Protein AF-A0A527GGY1-F1 (afdb_monomer_lite)

Structure (mmCIF, N/CA/C/O backbone):
data_AF-A0A527GGY1-F1
#
_entry.id   AF-A0A527GGY1-F1
#
loop_
_atom_site.group_PDB
_atom_site.id
_atom_site.type_symbol
_atom_site.label_atom_id
_atom_site.label_alt_id
_atom_site.label_comp_id
_atom_site.label_asym_id
_atom_site.label_entity_id
_atom_site.label_seq_id
_atom_site.pdbx_PDB_ins_code
_atom_site.Cartn_x
_atom_site.Cartn_y
_atom_site.Cartn_z
_atom_site.occupancy
_atom_site.B_iso_or_equiv
_atom_site.auth_seq_id
_atom_site.auth_comp_id
_atom_site.auth_asym_id
_atom_site.auth_atom_id
_atom_site.pdbx_PDB_model_num
ATOM 1 N N . THR A 1 1 ? 13.654 11.533 -4.127 1.00 50.50 1 THR A N 1
ATOM 2 C CA . THR A 1 1 ? 12.744 10.419 -4.472 1.00 50.50 1 THR A CA 1
ATOM 3 C C . THR A 1 1 ? 12.647 10.321 -5.977 1.00 50.50 1 THR A C 1
ATOM 5 O O . THR A 1 1 ? 12.666 11.374 -6.610 1.00 50.50 1 THR A O 1
ATOM 8 N N . PRO A 1 2 ? 12.603 9.118 -6.576 1.00 55.38 2 PRO A N 1
ATOM 9 C CA . PRO A 1 2 ? 12.300 9.007 -7.998 1.00 55.38 2 PRO A CA 1
ATOM 10 C C . PRO A 1 2 ? 10.951 9.693 -8.249 1.00 55.38 2 PRO A C 1
ATOM 12 O O . PRO A 1 2 ? 9.920 9.290 -7.719 1.00 55.38 2 PRO A O 1
ATOM 15 N N . TYR A 1 3 ? 10.987 10.814 -8.966 1.00 61.59 3 TYR A N 1
ATOM 16 C CA . TYR A 1 3 ? 9.805 11.589 -9.314 1.00 61.59 3 TYR A CA 1
ATOM 17 C C . TYR A 1 3 ? 9.214 10.984 -10.582 1.00 61.59 3 TYR A C 1
ATOM 19 O O . TYR A 1 3 ? 9.855 11.003 -11.633 1.00 61.59 3 TYR A O 1
ATOM 27 N N . TRP A 1 4 ? 8.005 10.430 -10.477 1.00 75.44 4 TRP A N 1
ATOM 28 C CA . TRP A 1 4 ? 7.288 9.872 -11.617 1.00 75.44 4 TRP A CA 1
ATOM 29 C C . TRP A 1 4 ? 6.178 10.841 -12.050 1.00 75.44 4 TRP A C 1
ATOM 31 O O . TRP A 1 4 ? 5.073 10.793 -11.506 1.00 75.44 4 TRP A O 1
ATOM 41 N N . PRO A 1 5 ? 6.430 11.741 -13.023 1.00 71.88 5 PRO A N 1
ATOM 42 C CA . PRO A 1 5 ? 5.523 12.849 -13.346 1.00 71.88 5 PRO A CA 1
ATOM 43 C C . PRO A 1 5 ? 4.139 12.408 -13.837 1.00 71.88 5 PRO A C 1
ATOM 45 O O . PRO A 1 5 ? 3.214 13.212 -13.871 1.00 71.88 5 PRO A O 1
ATOM 48 N N . LYS A 1 6 ? 3.985 11.138 -14.230 1.00 84.62 6 LYS A N 1
ATOM 49 C CA . LYS A 1 6 ? 2.724 10.569 -14.715 1.00 84.62 6 LYS A CA 1
ATOM 50 C C . LYS A 1 6 ? 2.261 9.375 -13.877 1.00 84.62 6 LYS A C 1
ATOM 52 O O . LYS A 1 6 ? 1.746 8.408 -14.433 1.00 84.62 6 LYS A O 1
ATOM 57 N N . ALA A 1 7 ? 2.469 9.412 -12.557 1.00 85.94 7 ALA A N 1
ATOM 58 C CA . ALA A 1 7 ? 2.110 8.306 -11.656 1.00 85.94 7 ALA A CA 1
ATOM 59 C C . ALA A 1 7 ? 0.633 7.902 -11.782 1.00 85.94 7 ALA A C 1
ATOM 61 O O . ALA A 1 7 ? 0.321 6.719 -11.806 1.00 85.94 7 ALA A O 1
ATOM 62 N N . SER A 1 8 ? -0.257 8.874 -11.984 1.00 87.88 8 SER A N 1
ATOM 63 C CA . SER A 1 8 ? -1.691 8.648 -12.198 1.00 87.88 8 SER A CA 1
ATOM 64 C C . SER A 1 8 ? -2.052 7.935 -13.507 1.00 87.88 8 SER A C 1
ATOM 66 O O . SER A 1 8 ? -3.180 7.484 -13.642 1.00 87.88 8 SER A O 1
ATOM 68 N N . SER A 1 9 ? -1.134 7.849 -14.477 1.00 91.56 9 SER A N 1
ATOM 69 C CA . SER A 1 9 ? -1.358 7.135 -15.747 1.00 91.56 9 SER A CA 1
ATOM 70 C C . SER A 1 9 ? -0.870 5.686 -15.727 1.00 91.56 9 SER A C 1
ATOM 72 O O . SER A 1 9 ? -0.943 4.993 -16.739 1.00 91.56 9 SER A O 1
ATOM 74 N N . VAL A 1 10 ? -0.292 5.250 -14.608 1.00 93.38 10 VAL A N 1
ATOM 75 C CA . VAL A 1 10 ? 0.218 3.893 -14.459 1.00 93.38 10 VAL A CA 1
ATOM 76 C C . VAL A 1 10 ? -0.937 2.980 -14.064 1.00 93.38 10 VAL A C 1
ATOM 78 O O . VAL A 1 10 ? -1.496 3.121 -12.981 1.00 93.38 10 VAL A O 1
ATOM 81 N N . GLU A 1 11 ? -1.260 2.023 -14.929 1.00 95.56 11 GLU A N 1
ATOM 82 C CA . GLU A 1 11 ? -2.230 0.972 -14.617 1.00 95.56 11 GLU A CA 1
ATOM 83 C C . GLU A 1 11 ? -1.688 0.060 -13.509 1.00 95.56 11 GLU A C 1
ATOM 85 O O . GLU A 1 11 ? -0.596 -0.507 -13.631 1.00 95.56 11 GLU A O 1
ATOM 90 N N . LEU A 1 12 ? -2.450 -0.072 -12.423 1.00 97.19 12 LEU A N 1
ATOM 91 C CA . LEU A 1 12 ? -2.104 -0.931 -11.295 1.00 97.19 12 LEU A CA 1
ATOM 92 C C . LEU A 1 12 ? -2.742 -2.308 -11.466 1.00 97.19 12 LEU A C 1
ATOM 94 O O . LEU A 1 12 ? -3.888 -2.435 -11.891 1.00 97.19 12 LEU A O 1
ATOM 98 N N . GLU A 1 13 ? -2.000 -3.344 -11.104 1.00 98.38 13 GLU A N 1
ATOM 99 C CA . GLU A 1 13 ? -2.486 -4.718 -11.110 1.00 98.38 13 GLU A CA 1
ATOM 100 C C . GLU A 1 13 ? -3.279 -4.989 -9.831 1.00 98.38 13 GLU A C 1
ATOM 102 O O . GLU A 1 13 ? -2.870 -4.573 -8.745 1.00 98.38 13 GLU A O 1
ATOM 107 N N . ASP A 1 14 ? -4.414 -5.687 -9.945 1.00 97.00 14 ASP A N 1
ATOM 108 C CA . ASP A 1 14 ? -5.178 -6.114 -8.773 1.00 97.00 14 ASP A CA 1
ATOM 109 C C . ASP A 1 14 ? -4.426 -7.231 -8.042 1.00 97.00 14 ASP A C 1
ATOM 111 O O . ASP A 1 14 ? -4.335 -8.358 -8.528 1.00 97.00 14 ASP A O 1
ATOM 115 N N . TRP A 1 15 ? -3.904 -6.920 -6.857 1.00 96.50 15 TRP A N 1
ATOM 116 C CA . TRP A 1 15 ? -3.242 -7.889 -5.983 1.00 96.50 15 TRP A CA 1
ATOM 117 C C . TRP A 1 15 ? -4.221 -8.563 -5.015 1.00 96.50 15 TRP A C 1
ATOM 119 O O . TRP A 1 15 ? -3.847 -9.476 -4.281 1.00 96.50 15 TRP A O 1
ATOM 129 N N . GLY A 1 16 ? -5.491 -8.154 -5.031 1.00 96.00 16 GLY A N 1
ATOM 130 C CA . GLY A 1 16 ? -6.569 -8.802 -4.304 1.00 96.00 16 GLY A CA 1
ATOM 131 C C . GLY A 1 16 ? -6.792 -8.263 -2.893 1.00 96.00 16 GLY A C 1
ATOM 132 O O . GLY A 1 16 ? -6.386 -7.159 -2.526 1.00 96.00 16 GLY A O 1
ATOM 133 N N . ALA A 1 17 ? -7.532 -9.040 -2.102 1.00 94.81 17 ALA A N 1
ATOM 134 C CA . ALA A 1 17 ? -7.872 -8.690 -0.728 1.00 94.81 17 ALA A CA 1
ATOM 135 C C . ALA A 1 17 ? -6.663 -8.834 0.205 1.00 94.81 17 ALA A C 1
ATOM 137 O O . ALA A 1 17 ? -5.888 -9.783 0.095 1.00 94.81 17 ALA A O 1
ATOM 138 N N . GLY A 1 18 ? -6.532 -7.909 1.157 1.00 84.50 18 GLY A N 1
ATOM 139 C CA . GLY A 1 18 ? -5.500 -7.986 2.183 1.00 84.50 18 GLY A CA 1
ATOM 140 C C . GLY A 1 18 ? -5.705 -9.193 3.101 1.00 84.50 18 GLY A C 1
ATOM 141 O O . GLY A 1 18 ? -6.778 -9.373 3.685 1.00 84.50 18 GLY A O 1
ATOM 142 N N . SER A 1 19 ? -4.655 -9.994 3.285 1.00 84.44 19 SER A N 1
ATOM 143 C CA . SER A 1 19 ? -4.581 -10.931 4.407 1.00 84.44 19 SER A CA 1
ATOM 144 C C . SER A 1 19 ? -4.561 -10.164 5.740 1.00 84.44 19 SER A C 1
ATOM 146 O O . SER A 1 19 ? -4.262 -8.969 5.780 1.00 84.44 19 SER A O 1
ATOM 148 N N . ASN A 1 20 ? -4.909 -10.833 6.845 1.00 91.31 20 ASN A N 1
ATOM 149 C CA . ASN A 1 20 ? -4.870 -10.259 8.202 1.00 91.31 20 ASN A CA 1
ATOM 150 C C . ASN A 1 20 ? -5.710 -8.976 8.381 1.00 91.31 20 ASN A C 1
ATOM 152 O O . ASN A 1 20 ? -5.316 -8.052 9.099 1.00 91.31 20 ASN A O 1
ATOM 156 N N . THR A 1 21 ? -6.866 -8.909 7.714 1.00 95.50 21 THR A N 1
ATOM 157 C CA . THR A 1 21 ? -7.822 -7.803 7.863 1.00 95.50 21 THR A CA 1
ATOM 158 C C . THR A 1 21 ? -8.415 -7.799 9.274 1.00 95.50 21 THR A C 1
ATOM 160 O O . THR A 1 21 ? -8.898 -8.820 9.755 1.00 95.50 21 THR A O 1
ATOM 163 N N . LEU A 1 22 ? -8.400 -6.633 9.916 1.00 95.81 22 LEU A N 1
ATOM 164 C CA . LEU A 1 22 ? -8.999 -6.386 11.229 1.00 95.81 22 LEU A CA 1
ATOM 165 C C . LEU A 1 22 ? -10.362 -5.693 11.105 1.00 95.81 22 LEU A C 1
ATOM 167 O O . LEU A 1 22 ? -11.272 -5.982 11.876 1.00 95.81 22 LEU A O 1
ATOM 171 N N . ALA A 1 23 ? -10.512 -4.791 10.130 1.00 96.69 23 ALA A N 1
ATOM 172 C CA . ALA A 1 23 ? -11.757 -4.069 9.879 1.00 96.69 23 ALA A CA 1
ATOM 173 C C . ALA A 1 23 ? -11.917 -3.703 8.395 1.00 96.69 23 ALA A C 1
ATOM 175 O O . ALA A 1 23 ? -10.949 -3.359 7.714 1.00 96.69 23 ALA A O 1
ATOM 176 N N . GLY A 1 24 ? -13.159 -3.731 7.906 1.00 95.44 24 GLY A N 1
ATOM 177 C CA . GLY A 1 24 ? -13.486 -3.431 6.511 1.00 95.44 24 GLY A CA 1
ATOM 178 C C . GLY A 1 24 ? -13.132 -4.567 5.548 1.00 95.44 24 GLY A C 1
ATOM 179 O O . GLY A 1 24 ? -13.215 -5.745 5.889 1.00 95.44 24 GLY A O 1
ATOM 180 N N . SER A 1 25 ? -12.786 -4.216 4.308 1.00 94.94 25 SER A N 1
ATOM 181 C CA . SER A 1 25 ? -12.376 -5.170 3.265 1.00 94.94 25 SER A CA 1
ATOM 182 C C . SER A 1 25 ? -11.326 -4.529 2.346 1.00 94.94 25 SER A C 1
ATOM 184 O O . SER A 1 25 ? -11.614 -4.263 1.174 1.00 94.94 25 SER A O 1
ATOM 186 N N . PRO A 1 26 ? -10.128 -4.213 2.879 1.00 96.50 26 PRO A N 1
ATOM 187 C CA . PRO A 1 26 ? -9.088 -3.550 2.110 1.00 96.50 26 PRO A CA 1
ATOM 188 C C . PRO A 1 26 ? -8.611 -4.460 0.973 1.00 96.50 26 PRO A C 1
ATOM 190 O O . PRO A 1 26 ? -8.323 -5.643 1.173 1.00 96.50 26 PRO A O 1
ATOM 193 N N . ARG A 1 27 ? -8.511 -3.898 -0.229 1.00 96.62 27 ARG A N 1
ATOM 194 C CA . ARG A 1 27 ? -7.930 -4.533 -1.414 1.00 96.62 27 ARG A CA 1
ATOM 195 C C . ARG A 1 27 ? -6.751 -3.701 -1.884 1.00 96.62 27 ARG A C 1
ATOM 197 O O . ARG A 1 27 ? -6.838 -2.476 -1.867 1.00 96.6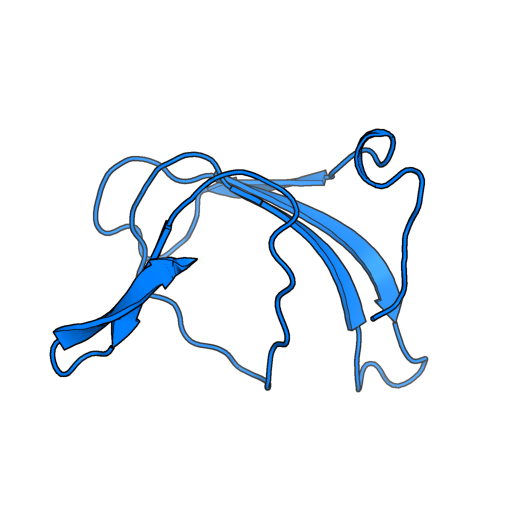2 27 ARG A O 1
ATOM 204 N N . ALA A 1 28 ? -5.667 -4.365 -2.259 1.00 96.06 28 ALA A N 1
ATOM 205 C CA . ALA A 1 28 ? -4.436 -3.731 -2.704 1.00 96.06 28 ALA A CA 1
ATOM 206 C C . ALA A 1 28 ? -4.287 -3.842 -4.221 1.00 96.06 28 ALA A C 1
ATOM 208 O O . ALA A 1 28 ? -4.643 -4.853 -4.826 1.00 96.06 28 ALA A O 1
ATOM 209 N N . SER A 1 29 ? -3.713 -2.812 -4.828 1.00 97.56 29 SER A N 1
ATOM 210 C CA . SER A 1 29 ? -3.304 -2.837 -6.228 1.00 97.56 29 SER A CA 1
ATOM 211 C C . SER A 1 29 ? -1.956 -2.154 -6.368 1.00 97.56 29 SER A C 1
ATOM 213 O O . SER A 1 29 ? -1.696 -1.169 -5.673 1.00 97.56 29 SER A O 1
ATOM 215 N N . GLY A 1 30 ? -1.099 -2.650 -7.253 1.00 96.94 30 GLY A N 1
ATOM 216 C CA . GLY A 1 30 ? 0.235 -2.088 -7.411 1.00 96.94 30 GLY A CA 1
ATOM 217 C C . GLY A 1 30 ? 0.900 -2.422 -8.734 1.00 96.94 30 GLY A C 1
ATOM 218 O O . GLY A 1 30 ? 0.379 -3.175 -9.552 1.00 96.94 30 GLY A O 1
ATOM 219 N N . ARG A 1 31 ? 2.062 -1.815 -8.958 1.00 96.50 31 ARG A N 1
ATOM 220 C CA . ARG A 1 31 ? 2.931 -2.100 -10.096 1.00 96.50 31 ARG A CA 1
ATOM 221 C C . ARG A 1 31 ? 4.382 -1.877 -9.703 1.00 96.50 31 ARG A C 1
ATOM 223 O O . ARG A 1 31 ? 4.748 -0.773 -9.298 1.00 96.50 31 ARG A O 1
ATOM 230 N N . VAL A 1 32 ? 5.209 -2.900 -9.896 1.00 94.62 32 VAL A N 1
ATOM 231 C CA . VAL A 1 32 ? 6.669 -2.780 -9.809 1.00 94.62 32 VAL A CA 1
ATOM 232 C C . VAL A 1 32 ? 7.163 -2.041 -11.053 1.00 94.62 32 VAL A C 1
ATOM 234 O O . VAL A 1 32 ? 6.847 -2.422 -12.179 1.00 94.62 32 VAL A O 1
ATOM 237 N N . LEU A 1 33 ? 7.901 -0.949 -10.856 1.00 93.62 33 LEU A N 1
ATOM 238 C CA . LEU A 1 33 ? 8.437 -0.113 -11.937 1.00 93.62 33 LEU A CA 1
ATOM 239 C C . LEU A 1 33 ? 9.933 -0.339 -12.158 1.00 93.62 33 LEU A C 1
ATOM 241 O O . LEU A 1 33 ? 10.429 -0.143 -13.264 1.00 93.62 33 LEU A O 1
ATOM 245 N N . SER A 1 34 ? 10.648 -0.737 -11.110 1.00 92.38 34 SER A N 1
ATOM 246 C CA . SER A 1 34 ? 12.065 -1.071 -11.158 1.00 92.38 34 SER A CA 1
ATOM 247 C C . SER A 1 34 ? 12.373 -2.122 -10.104 1.00 92.38 34 SER A C 1
ATOM 249 O O . SER A 1 34 ? 11.853 -2.053 -8.993 1.00 92.38 34 SER A O 1
ATOM 251 N N . GLN A 1 35 ? 13.263 -3.048 -10.436 1.00 95.56 35 GLN A N 1
ATOM 252 C CA . GLN A 1 35 ? 13.807 -4.028 -9.507 1.00 95.56 35 GLN A CA 1
ATOM 253 C C . GLN A 1 35 ? 15.276 -4.259 -9.859 1.00 95.56 35 GLN A C 1
ATOM 255 O O . GLN A 1 35 ? 15.632 -4.303 -11.041 1.00 95.56 35 GLN A O 1
ATOM 260 N N . ASN A 1 36 ? 16.135 -4.373 -8.848 1.00 95.19 36 ASN A N 1
ATOM 261 C CA . ASN A 1 36 ? 17.525 -4.752 -9.074 1.00 95.19 36 ASN A CA 1
ATOM 262 C C . ASN A 1 36 ? 17.596 -6.175 -9.657 1.00 95.19 36 ASN A C 1
ATOM 264 O O . ASN A 1 36 ? 16.784 -7.019 -9.281 1.00 95.19 36 ASN A O 1
ATOM 268 N N . PRO A 1 37 ? 18.583 -6.497 -10.514 1.00 96.88 37 PRO A N 1
ATOM 269 C CA . PRO A 1 37 ? 18.710 -7.841 -11.087 1.00 96.88 37 PRO A CA 1
ATOM 270 C C . PRO A 1 37 ? 18.851 -8.966 -10.050 1.00 96.88 37 PRO A C 1
ATOM 272 O O . PRO A 1 37 ? 18.506 -10.108 -10.336 1.00 96.88 37 PRO A O 1
ATOM 275 N N . ASP A 1 38 ? 19.370 -8.648 -8.862 1.00 96.19 38 ASP A N 1
ATOM 276 C CA . ASP A 1 38 ? 19.533 -9.570 -7.734 1.00 96.19 38 ASP A CA 1
ATOM 277 C C . ASP A 1 38 ? 18.324 -9.596 -6.777 1.00 96.19 38 ASP A C 1
ATOM 279 O O . ASP A 1 38 ? 18.344 -10.324 -5.788 1.00 96.19 38 ASP A O 1
ATOM 283 N N . GLY A 1 39 ? 17.283 -8.801 -7.047 1.00 93.25 39 GLY A N 1
ATOM 284 C CA . GLY A 1 39 ? 16.083 -8.699 -6.215 1.00 93.25 39 GLY A CA 1
ATOM 285 C C . GLY A 1 39 ? 16.277 -7.966 -4.883 1.00 93.25 39 GLY A C 1
ATOM 286 O O . GLY A 1 39 ? 15.356 -7.945 -4.074 1.00 93.25 39 GLY A O 1
ATOM 287 N N . SER A 1 40 ? 17.438 -7.350 -4.638 1.00 94.12 40 SER A N 1
ATOM 288 C CA . SER A 1 40 ? 17.748 -6.683 -3.360 1.00 94.12 40 SER A CA 1
ATOM 289 C C . SER A 1 40 ? 16.887 -5.452 -3.065 1.00 94.12 40 SER A C 1
ATOM 291 O O . SER A 1 40 ? 16.768 -5.040 -1.913 1.00 94.12 40 SER A O 1
ATOM 293 N N . SER A 1 41 ? 16.311 -4.836 -4.099 1.00 94.56 41 SER A N 1
ATOM 294 C CA . SER A 1 41 ? 15.443 -3.671 -3.968 1.00 94.56 41 SER A CA 1
ATOM 295 C C . SER A 1 41 ? 14.459 -3.605 -5.125 1.00 94.56 41 SER A C 1
ATOM 297 O O . SER A 1 41 ? 14.802 -3.904 -6.274 1.00 94.56 41 SER A O 1
ATOM 299 N N . GLU A 1 42 ? 13.249 -3.161 -4.813 1.00 94.50 42 GLU A N 1
ATOM 300 C CA . GLU A 1 42 ? 12.219 -2.826 -5.779 1.00 94.50 42 GLU A CA 1
ATOM 301 C C . GLU A 1 42 ? 11.615 -1.457 -5.476 1.00 94.50 42 GLU A C 1
ATOM 303 O O . GLU A 1 42 ? 11.630 -0.966 -4.348 1.00 94.50 42 GLU A O 1
ATOM 308 N N . CYS A 1 43 ? 11.096 -0.821 -6.518 1.00 94.00 43 CYS A N 1
ATOM 309 C CA . CYS A 1 43 ? 10.377 0.435 -6.420 1.00 94.00 43 CYS A CA 1
ATOM 310 C C . CYS A 1 43 ? 9.175 0.389 -7.357 1.00 94.00 43 CYS A C 1
ATOM 312 O O . CYS A 1 43 ? 9.264 -0.073 -8.500 1.00 94.00 43 CYS A O 1
ATOM 314 N N . GLY A 1 44 ? 8.042 0.886 -6.879 1.00 94.31 44 GLY A N 1
ATOM 315 C CA . GLY A 1 44 ? 6.791 0.821 -7.607 1.00 94.31 44 GLY A CA 1
ATOM 316 C C . GLY A 1 44 ? 5.760 1.812 -7.100 1.00 94.31 44 GLY A C 1
ATOM 317 O O . GLY A 1 44 ? 6.048 2.696 -6.293 1.00 94.31 44 GLY A O 1
ATOM 318 N N . LEU A 1 45 ? 4.546 1.648 -7.611 1.00 95.62 45 LEU A N 1
ATOM 319 C CA . LEU A 1 45 ? 3.356 2.343 -7.140 1.00 95.62 45 LEU A CA 1
ATOM 320 C C . LEU A 1 45 ? 2.411 1.338 -6.500 1.00 95.62 45 LEU A C 1
ATOM 322 O O . LEU A 1 45 ? 2.306 0.195 -6.946 1.00 95.62 45 LEU A O 1
ATOM 326 N N . TRP A 1 46 ? 1.699 1.788 -5.476 1.00 95.62 46 TRP A N 1
ATOM 327 C CA . TRP A 1 46 ? 0.737 0.985 -4.741 1.00 95.62 46 TRP A CA 1
ATOM 328 C C . TRP A 1 46 ? -0.439 1.848 -4.280 1.00 95.62 46 TRP A C 1
ATOM 330 O O . TRP A 1 46 ? -0.302 3.053 -4.063 1.00 95.62 46 TRP A O 1
ATOM 340 N N . SER A 1 47 ? -1.599 1.217 -4.129 1.00 95.81 47 SER A N 1
ATOM 341 C CA . SER A 1 47 ? -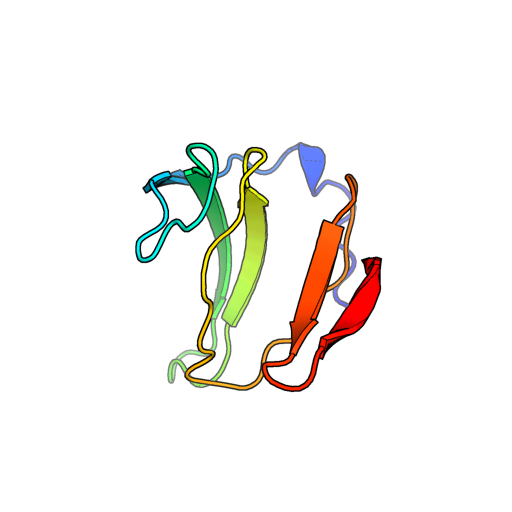2.803 1.799 -3.542 1.00 95.81 47 SER A CA 1
ATOM 342 C C . SER A 1 47 ? -3.598 0.737 -2.785 1.00 95.81 47 SER A C 1
ATOM 344 O O . SER A 1 47 ? -3.494 -0.458 -3.080 1.00 95.81 47 SER A O 1
ATOM 346 N N . CYS A 1 48 ? -4.442 1.166 -1.845 1.00 95.81 48 CYS A N 1
ATOM 347 C CA . CYS A 1 48 ? -5.438 0.293 -1.239 1.00 95.81 48 CYS A CA 1
ATOM 348 C C . CYS A 1 48 ? -6.794 0.966 -1.040 1.00 95.81 48 CYS A C 1
ATOM 350 O O . CYS A 1 48 ? -6.882 2.167 -0.777 1.00 95.81 48 CYS A O 1
ATOM 352 N N . THR A 1 49 ? -7.859 0.167 -1.091 1.00 96.81 49 THR A N 1
ATOM 353 C CA . THR A 1 49 ? -9.182 0.601 -0.631 1.00 96.81 49 THR A CA 1
ATOM 354 C C . THR A 1 49 ? -9.224 0.710 0.902 1.00 96.81 49 THR A C 1
ATOM 356 O O . THR A 1 49 ? -8.425 0.062 1.585 1.00 96.81 49 THR A O 1
ATOM 359 N N . PRO A 1 50 ? -10.153 1.503 1.472 1.00 97.19 50 PRO A N 1
ATOM 360 C CA . PRO A 1 50 ? -10.244 1.683 2.919 1.00 97.19 50 PRO A CA 1
ATOM 361 C C . PRO A 1 50 ? -10.419 0.373 3.706 1.00 97.19 50 PRO A C 1
ATOM 363 O O . PRO A 1 50 ? -11.210 -0.497 3.335 1.00 97.19 50 PRO A O 1
ATOM 366 N N . GLY A 1 51 ? -9.717 0.274 4.834 1.00 96.12 51 GLY A N 1
ATOM 367 C CA . GLY A 1 51 ? -9.776 -0.841 5.777 1.00 96.12 51 GLY A CA 1
ATOM 368 C C . GLY A 1 51 ? -8.565 -0.844 6.710 1.00 96.12 51 GLY A C 1
ATOM 369 O O . GLY A 1 51 ? -7.658 -0.028 6.563 1.00 96.12 51 GLY A O 1
ATOM 370 N N . THR A 1 52 ? -8.544 -1.775 7.658 1.00 96.31 52 THR A N 1
ATOM 371 C CA . THR A 1 52 ? -7.443 -1.942 8.616 1.00 96.31 52 THR A CA 1
ATOM 372 C C . THR A 1 52 ? -6.917 -3.364 8.533 1.00 96.31 52 THR A C 1
ATOM 374 O O . THR A 1 52 ? -7.698 -4.318 8.505 1.00 96.31 52 THR A O 1
ATOM 377 N N . ARG A 1 53 ? -5.594 -3.519 8.524 1.00 95.12 53 ARG A N 1
ATOM 378 C CA . ARG A 1 53 ? -4.909 -4.815 8.501 1.00 95.12 53 ARG A CA 1
ATOM 379 C C . ARG A 1 53 ? -3.703 -4.796 9.431 1.00 95.12 53 ARG A C 1
ATOM 381 O O . ARG A 1 53 ? -3.098 -3.740 9.606 1.00 95.12 53 ARG A O 1
ATOM 388 N N . LYS A 1 54 ? -3.323 -5.956 9.974 1.00 95.25 54 LYS A N 1
ATOM 389 C CA . LYS A 1 54 ? -2.012 -6.107 10.620 1.00 95.25 54 LYS A CA 1
ATOM 390 C C . LYS A 1 54 ? -0.950 -6.299 9.536 1.00 95.25 54 LYS A C 1
ATOM 392 O O . LYS A 1 54 ? -1.087 -7.184 8.691 1.00 95.25 54 LYS A O 1
ATOM 397 N N . VAL A 1 55 ? 0.078 -5.454 9.546 1.00 90.94 55 VAL A N 1
ATOM 398 C CA . VAL A 1 55 ? 1.201 -5.506 8.599 1.00 90.94 55 VAL A CA 1
ATOM 399 C C . VAL A 1 55 ? 2.471 -5.967 9.302 1.00 90.94 55 VAL A C 1
ATOM 401 O O . VAL A 1 55 ? 2.689 -5.690 10.478 1.00 90.94 55 VAL A O 1
ATOM 404 N N . THR A 1 56 ? 3.308 -6.698 8.577 1.00 90.31 56 THR A N 1
ATOM 405 C CA . THR A 1 56 ? 4.662 -7.056 8.999 1.00 90.31 56 THR A CA 1
ATOM 406 C C . THR A 1 56 ? 5.542 -6.929 7.773 1.00 90.31 56 THR A C 1
ATOM 408 O O . THR A 1 56 ? 5.249 -7.535 6.743 1.00 90.31 56 THR A O 1
ATOM 411 N N . PHE A 1 57 ? 6.579 -6.109 7.875 1.00 86.31 57 PHE A N 1
ATOM 412 C CA . PHE A 1 57 ? 7.488 -5.848 6.771 1.00 86.31 57 PHE A CA 1
ATOM 413 C C . PHE A 1 57 ? 8.651 -6.835 6.842 1.00 86.31 57 PHE A C 1
ATOM 415 O O . PHE A 1 57 ? 9.274 -6.998 7.889 1.00 86.31 57 PHE A O 1
ATOM 422 N N . ALA A 1 58 ? 8.907 -7.535 5.737 1.00 88.44 58 ALA A N 1
ATOM 423 C CA . ALA A 1 58 ? 10.026 -8.473 5.632 1.00 88.44 58 ALA A CA 1
ATOM 424 C C . ALA A 1 58 ? 11.354 -7.773 5.290 1.00 88.44 58 ALA A C 1
ATOM 426 O O . ALA A 1 58 ? 12.419 -8.364 5.448 1.00 88.44 58 ALA A O 1
ATOM 427 N N . ALA A 1 59 ? 11.277 -6.531 4.813 1.00 91.56 59 ALA A N 1
ATOM 428 C CA . ALA A 1 59 ? 12.393 -5.669 4.458 1.00 91.56 59 ALA A CA 1
ATOM 429 C C . ALA A 1 59 ? 12.029 -4.215 4.783 1.00 91.56 59 ALA A C 1
ATOM 431 O O . ALA A 1 59 ? 10.849 -3.898 4.957 1.00 91.56 59 ALA A O 1
ATOM 432 N N . ASP A 1 60 ? 13.031 -3.343 4.844 1.00 94.19 60 ASP A N 1
ATOM 433 C CA . ASP A 1 60 ? 12.801 -1.911 5.011 1.00 94.19 60 ASP A CA 1
ATOM 434 C C . ASP A 1 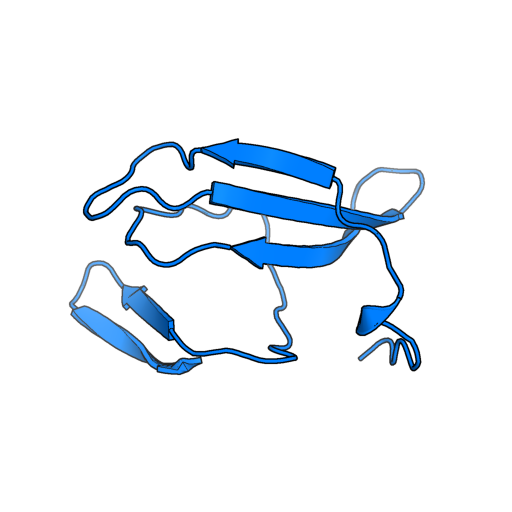60 ? 12.031 -1.348 3.810 1.00 94.19 60 ASP A C 1
ATOM 436 O O . ASP A 1 60 ? 12.375 -1.604 2.653 1.00 94.19 60 ASP A O 1
ATOM 440 N N . GLU A 1 61 ? 11.002 -0.547 4.084 1.00 93.19 61 GLU A N 1
ATOM 441 C CA . GLU A 1 61 ? 10.162 0.073 3.062 1.00 93.19 61 GLU A CA 1
ATOM 442 C C . GLU A 1 61 ? 10.153 1.594 3.229 1.00 93.19 61 GLU A C 1
ATOM 444 O O . GLU A 1 61 ? 9.899 2.130 4.308 1.00 93.19 61 GLU A O 1
ATOM 449 N N . PHE A 1 62 ? 10.400 2.306 2.130 1.00 92.00 62 PHE A N 1
ATOM 450 C CA . PHE A 1 62 ? 10.239 3.753 2.066 1.00 92.00 62 PHE A CA 1
ATOM 451 C C . PHE A 1 62 ? 8.975 4.098 1.273 1.00 92.00 62 PHE A C 1
ATOM 453 O O . PHE A 1 62 ? 8.879 3.803 0.081 1.00 92.00 62 PHE A O 1
ATOM 460 N N . CYS A 1 63 ? 8.034 4.791 1.915 1.00 92.38 63 CYS A N 1
ATOM 461 C CA . CYS A 1 63 ? 6.789 5.246 1.299 1.00 92.38 63 CYS A CA 1
ATOM 462 C C . CYS A 1 63 ? 6.779 6.767 1.090 1.00 92.38 63 CYS A C 1
ATOM 464 O O . CYS A 1 63 ? 7.070 7.539 2.002 1.00 92.38 63 CYS A O 1
ATOM 466 N N . HIS A 1 64 ? 6.352 7.205 -0.096 1.00 91.69 64 HIS A N 1
ATOM 467 C CA . HIS A 1 64 ? 5.942 8.587 -0.348 1.00 91.69 64 HIS A CA 1
ATOM 468 C C . HIS A 1 64 ? 4.484 8.603 -0.813 1.00 91.69 64 HIS A C 1
ATOM 470 O O . HIS A 1 64 ? 4.165 8.103 -1.892 1.00 91.69 64 HIS A O 1
ATOM 476 N N . PHE A 1 65 ? 3.597 9.162 0.009 1.00 92.69 65 PHE A N 1
ATOM 477 C CA . PHE A 1 65 ? 2.156 9.147 -0.235 1.00 92.69 65 PHE A CA 1
ATOM 478 C C . PHE A 1 65 ? 1.762 10.217 -1.252 1.00 92.69 65 PHE A C 1
ATOM 480 O O . PHE A 1 65 ? 1.930 11.412 -1.021 1.00 92.69 65 PHE A O 1
ATOM 487 N N . LEU A 1 66 ? 1.236 9.778 -2.398 1.00 92.19 66 LEU A N 1
ATOM 488 C CA . LEU A 1 66 ? 0.844 10.669 -3.495 1.00 92.19 66 LEU A CA 1
ATOM 489 C C . LEU A 1 66 ? -0.573 11.235 -3.331 1.00 92.19 66 LEU A C 1
ATOM 491 O O . LEU A 1 66 ? -0.894 12.273 -3.904 1.00 92.19 66 LEU A O 1
ATOM 495 N N . SER A 1 67 ? -1.441 10.528 -2.601 1.00 92.12 67 SER A N 1
ATOM 496 C CA . SER A 1 67 ? -2.825 10.924 -2.326 1.00 92.12 67 SER A CA 1
ATOM 497 C C . SER A 1 67 ? -3.433 10.036 -1.239 1.00 92.12 67 SER A C 1
ATOM 499 O O . SER A 1 67 ? -2.887 8.980 -0.922 1.00 92.12 67 SER A O 1
ATOM 501 N N . GLY A 1 68 ? -4.601 10.426 -0.728 1.00 95.44 68 GLY A N 1
ATOM 502 C CA . GLY A 1 68 ? -5.317 9.669 0.297 1.00 95.44 68 GLY A CA 1
ATOM 503 C C . GLY A 1 68 ? -4.932 10.095 1.710 1.00 95.44 68 GLY A C 1
ATOM 504 O O . GLY A 1 68 ? -4.458 11.210 1.912 1.00 95.44 68 GLY A O 1
ATOM 505 N N . ARG A 1 69 ? -5.243 9.234 2.682 1.00 96.25 69 ARG A N 1
ATOM 506 C CA . ARG A 1 69 ? -4.879 9.392 4.094 1.00 96.25 69 ARG A CA 1
ATOM 507 C C . ARG A 1 69 ? -4.906 8.046 4.807 1.00 96.25 69 ARG A C 1
ATOM 509 O O . ARG A 1 69 ? -5.700 7.179 4.428 1.00 96.25 69 ARG A O 1
ATOM 516 N N . GLY A 1 70 ? -4.135 7.915 5.874 1.00 96.12 70 GLY A N 1
ATOM 517 C CA . GLY A 1 70 ? -4.184 6.766 6.771 1.00 96.12 70 GLY A CA 1
ATOM 518 C C . GLY A 1 70 ? -3.322 6.973 8.007 1.00 96.12 70 GLY A C 1
ATOM 519 O O . GLY A 1 70 ? -2.870 8.081 8.287 1.00 96.12 70 GLY A O 1
ATOM 520 N N . SER A 1 71 ? -3.084 5.892 8.738 1.00 96.81 71 SER A N 1
ATOM 521 C CA . SER A 1 71 ? -2.091 5.876 9.803 1.00 96.81 71 SER A CA 1
ATOM 522 C C . SER A 1 71 ? -1.476 4.492 9.969 1.00 96.81 71 SER A C 1
ATOM 524 O O . SER A 1 71 ? -2.114 3.467 9.705 1.00 96.81 71 SER A O 1
ATOM 526 N N . TYR A 1 72 ? -0.216 4.476 10.395 1.00 95.62 72 TYR A N 1
ATOM 527 C CA . TYR A 1 72 ? 0.422 3.303 10.973 1.00 95.62 72 TYR A CA 1
ATOM 528 C C . TYR A 1 72 ? 0.280 3.382 12.484 1.00 95.62 72 TYR A C 1
ATOM 530 O O . TYR A 1 72 ? 0.619 4.400 13.080 1.00 95.62 72 TYR A O 1
ATOM 538 N N . VAL A 1 73 ? -0.219 2.309 13.088 1.00 96.94 73 VAL A N 1
ATOM 539 C CA . VAL A 1 73 ? -0.345 2.194 14.540 1.00 96.94 73 VAL A CA 1
ATOM 540 C C . VAL A 1 73 ? 0.577 1.074 14.991 1.00 96.94 73 VAL A C 1
ATOM 542 O O . VAL A 1 73 ? 0.429 -0.066 14.544 1.00 96.94 73 VAL A O 1
ATOM 545 N N . HIS A 1 74 ? 1.554 1.412 15.823 1.00 95.62 74 HIS A N 1
ATOM 546 C CA . HIS A 1 74 ? 2.486 0.455 16.398 1.00 95.62 74 HIS A CA 1
ATOM 54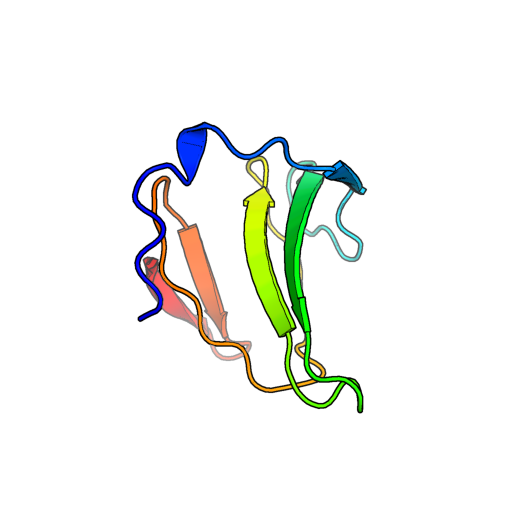7 C C . HIS A 1 74 ? 1.796 -0.370 17.501 1.00 95.62 74 HIS A C 1
ATOM 549 O O . HIS A 1 74 ? 0.753 0.020 18.028 1.00 95.62 74 HIS A O 1
ATOM 555 N N . ASP A 1 75 ? 2.345 -1.538 17.852 1.00 94.31 75 ASP A N 1
ATOM 556 C CA . ASP A 1 75 ? 1.706 -2.455 18.815 1.00 94.31 75 ASP A CA 1
ATOM 557 C C . ASP A 1 75 ? 1.617 -1.851 20.245 1.00 94.31 75 ASP A C 1
ATOM 559 O O . ASP A 1 75 ? 0.819 -2.313 21.060 1.00 94.31 75 ASP A O 1
ATOM 563 N N . ASP A 1 76 ? 2.389 -0.801 20.550 1.00 96.81 76 ASP A N 1
ATOM 564 C CA . ASP A 1 76 ? 2.314 -0.013 21.796 1.00 96.81 76 ASP A CA 1
ATOM 565 C C . ASP A 1 76 ? 1.308 1.156 21.744 1.00 96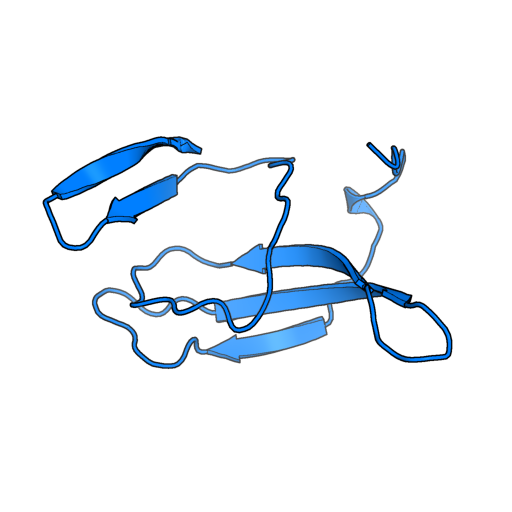.81 76 ASP A C 1
ATOM 567 O O . ASP A 1 76 ? 1.094 1.834 22.752 1.00 96.81 76 ASP A O 1
ATOM 571 N N . GLY A 1 77 ? 0.665 1.368 20.594 1.00 96.50 77 GLY A N 1
ATOM 572 C CA . GLY A 1 77 ? -0.320 2.418 20.366 1.00 96.50 77 GLY A CA 1
ATOM 573 C C . GLY A 1 77 ? 0.236 3.730 19.810 1.00 96.50 77 GLY A C 1
ATOM 574 O O . GLY A 1 77 ? -0.556 4.653 19.629 1.00 96.50 77 GLY A O 1
ATOM 575 N N . GLU A 1 78 ? 1.539 3.847 19.522 1.00 97.94 78 GLU A N 1
ATOM 576 C CA . GLU A 1 78 ? 2.057 5.007 18.783 1.00 97.94 78 GLU A CA 1
ATOM 577 C C . GLU A 1 78 ? 1.398 5.093 17.398 1.00 97.94 78 GLU A C 1
ATOM 579 O O . GLU A 1 78 ? 1.357 4.111 16.657 1.00 97.94 78 GLU A O 1
ATOM 584 N N . GLU A 1 79 ? 0.889 6.275 17.040 1.00 97.88 79 GLU A N 1
ATOM 585 C CA . GLU A 1 79 ? 0.239 6.523 15.753 1.00 97.88 79 GLU A CA 1
ATOM 586 C C . GLU A 1 79 ? 1.058 7.491 14.894 1.00 97.88 79 GLU A C 1
ATOM 588 O O . GLU A 1 79 ? 1.362 8.615 15.297 1.00 97.88 79 GLU A O 1
ATOM 593 N N . ILE A 1 80 ? 1.356 7.062 13.669 1.00 96.12 80 ILE A N 1
ATOM 594 C CA . ILE A 1 80 ? 2.054 7.841 12.649 1.00 96.12 80 ILE A CA 1
ATOM 595 C C . ILE A 1 80 ? 1.068 8.108 11.502 1.00 96.12 80 ILE A C 1
ATOM 597 O O . ILE A 1 80 ? 0.754 7.181 10.746 1.00 96.12 80 ILE A O 1
ATOM 601 N N . PRO A 1 81 ? 0.552 9.342 11.352 1.00 96.00 81 PRO A N 1
ATOM 602 C CA . PRO A 1 81 ? -0.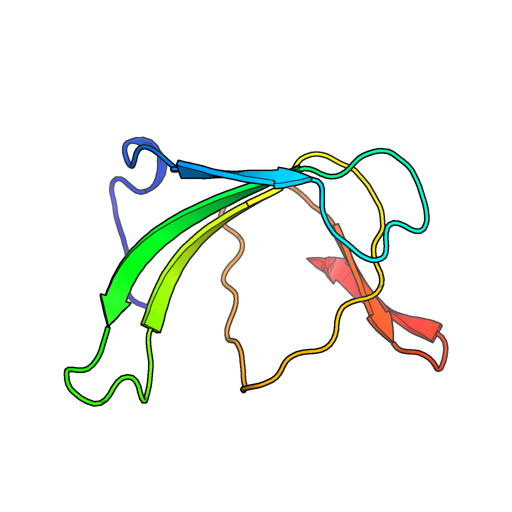353 9.685 10.262 1.00 96.00 81 PRO A CA 1
ATOM 603 C C . PRO A 1 81 ? 0.393 9.793 8.927 1.00 96.00 81 PRO A C 1
ATOM 605 O O . PRO A 1 81 ? 1.542 10.240 8.880 1.00 96.00 81 PRO A O 1
ATOM 608 N N . VAL A 1 82 ? -0.290 9.420 7.842 1.00 91.38 82 VAL A N 1
ATOM 609 C CA . VAL A 1 82 ? 0.206 9.488 6.457 1.00 91.38 82 VAL A CA 1
ATOM 610 C C . VAL A 1 82 ? -0.797 10.125 5.508 1.00 91.38 82 VAL A C 1
ATOM 612 O O . VAL A 1 82 ? -2.024 9.928 5.703 1.00 91.38 82 VAL A O 1
#

Secondary structure (DSSP, 8-state):
----TTGGGSPPEEEEEPTTEEEE--EEEEEEEEE-TTSS-EEEEEEE-SEEE----SS-------S---EEE-TT--EEE-

Foldseek 3Di:
DPDDPPLVVDDWAWPAWDDQFPWDTKTKTWDWPDADPVRPDTDIDMDIDDGDGDDDDPDDDDDDDPDDWDWDADPVGDIDID

Sequence (82 aa):
TPYWPKASSVELEDWGAGSNTLAGSPRASGRVLSQNPDGSSECGLWSCTPGTRKVTFAADEFCHFLSGRGSYVHDDGEEIPV

pLDDT: mean 92.31, std 8.43, range [50.5, 98.38]

Radius of gyration: 13.89 Å; chains: 1; bounding box: 33×24×38 Å